Protein AF-A0A6P5T6L0-F1 (afdb_monomer)

Organism: Prunus avium (NCBI:txid42229)

Structure (mmCIF, N/CA/C/O backbone):
data_AF-A0A6P5T6L0-F1
#
_entry.id   AF-A0A6P5T6L0-F1
#
loop_
_atom_site.group_PDB
_atom_site.id
_atom_site.type_symbol
_atom_site.label_atom_id
_atom_site.label_alt_id
_atom_site.label_comp_id
_atom_site.label_asym_id
_atom_site.label_entity_id
_atom_site.label_seq_id
_atom_site.pdbx_PDB_ins_code
_atom_site.Cartn_x
_atom_site.Cartn_y
_atom_site.Cartn_z
_atom_site.occupancy
_atom_site.B_iso_or_equiv
_atom_site.auth_seq_id
_atom_site.auth_comp_id
_atom_site.auth_asym_id
_atom_site.auth_atom_id
_atom_site.pdbx_PDB_model_num
ATOM 1 N N . MET A 1 1 ? 0.783 -17.655 -11.199 1.00 38.16 1 MET A N 1
ATOM 2 C CA . MET A 1 1 ? 1.976 -18.168 -11.904 1.00 38.16 1 MET A CA 1
ATOM 3 C C . MET A 1 1 ? 1.606 -18.347 -13.365 1.00 38.16 1 MET A C 1
ATOM 5 O O . MET A 1 1 ? 0.761 -19.179 -13.661 1.00 38.16 1 MET A O 1
ATOM 9 N N . LEU A 1 2 ? 2.127 -17.483 -14.238 1.00 38.88 2 LEU A N 1
ATOM 10 C CA . LEU A 1 2 ? 1.819 -17.467 -15.669 1.00 38.88 2 LEU A CA 1
ATOM 11 C C . LEU A 1 2 ? 2.449 -18.685 -16.363 1.00 38.88 2 LEU A C 1
ATOM 13 O O . LEU A 1 2 ? 3.654 -18.904 -16.278 1.00 38.88 2 LEU A O 1
ATOM 17 N N . GLN A 1 3 ? 1.614 -19.475 -17.038 1.00 44.72 3 GLN A N 1
ATOM 18 C CA . GLN A 1 3 ? 2.025 -20.528 -17.965 1.00 44.72 3 GLN A CA 1
ATOM 19 C C . GLN A 1 3 ? 2.715 -19.897 -19.178 1.00 44.72 3 GLN A C 1
ATOM 21 O O . GLN A 1 3 ? 2.049 -19.313 -20.027 1.00 44.72 3 GLN A O 1
ATOM 26 N N . ILE A 1 4 ? 4.030 -20.070 -19.301 1.00 47.16 4 ILE A N 1
ATOM 27 C CA . ILE A 1 4 ? 4.722 -19.919 -20.584 1.00 47.16 4 ILE A CA 1
ATOM 28 C C . ILE A 1 4 ? 4.775 -21.312 -21.208 1.00 47.16 4 ILE A C 1
ATOM 30 O O . ILE A 1 4 ? 5.729 -22.061 -21.024 1.00 47.16 4 ILE A O 1
ATOM 34 N N . CYS A 1 5 ? 3.705 -21.692 -21.901 1.00 45.84 5 CYS A N 1
ATOM 35 C CA . CYS A 1 5 ? 3.717 -22.855 -22.777 1.00 45.84 5 CYS A CA 1
ATOM 36 C C . CYS A 1 5 ? 3.358 -22.377 -24.179 1.00 45.84 5 CYS A C 1
ATOM 38 O O . CYS A 1 5 ? 2.235 -21.937 -24.412 1.00 45.84 5 CYS A O 1
ATOM 40 N N . GLY A 1 6 ? 4.322 -22.448 -25.094 1.00 44.91 6 GLY A N 1
ATOM 41 C CA . GLY A 1 6 ? 4.061 -22.257 -26.515 1.00 44.91 6 GLY A CA 1
ATOM 42 C C . GLY A 1 6 ? 5.113 -21.422 -27.221 1.00 44.91 6 GLY A C 1
ATOM 43 O O . GLY A 1 6 ? 4.891 -20.251 -27.488 1.00 44.91 6 GLY A O 1
ATOM 44 N N . ASN A 1 7 ? 6.232 -22.042 -27.594 1.00 42.88 7 ASN A N 1
ATOM 45 C CA . ASN A 1 7 ? 7.049 -21.539 -28.703 1.00 42.88 7 ASN A CA 1
ATOM 46 C C . ASN A 1 7 ? 7.605 -22.680 -29.571 1.00 42.88 7 ASN A C 1
ATOM 48 O O . ASN A 1 7 ? 8.740 -22.661 -30.040 1.00 42.88 7 ASN A O 1
ATOM 52 N N . GLU A 1 8 ? 6.760 -23.678 -29.843 1.00 53.00 8 GLU A N 1
ATOM 53 C CA . GLU A 1 8 ? 7.063 -24.781 -30.768 1.00 53.00 8 GLU A CA 1
ATOM 54 C C . GLU A 1 8 ? 7.195 -24.302 -32.232 1.00 53.00 8 GLU A C 1
ATOM 56 O O . GLU A 1 8 ? 7.846 -24.944 -33.057 1.00 53.00 8 GLU A O 1
ATOM 61 N N . ALA A 1 9 ? 6.647 -23.123 -32.553 1.00 45.66 9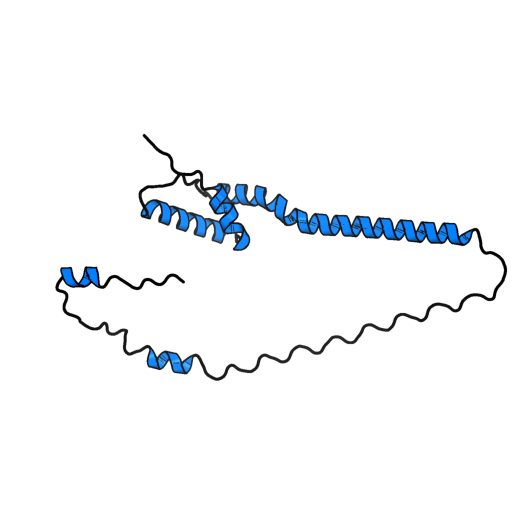 ALA A N 1
ATOM 62 C CA . ALA A 1 9 ? 6.711 -22.526 -33.887 1.00 45.66 9 ALA A CA 1
ATOM 63 C C . ALA A 1 9 ? 8.088 -21.919 -34.227 1.00 45.66 9 ALA A C 1
ATOM 65 O O . ALA A 1 9 ? 8.487 -21.928 -35.392 1.00 45.66 9 ALA A O 1
ATOM 66 N N . LEU A 1 10 ? 8.846 -21.440 -33.232 1.00 47.00 10 LEU A N 1
ATOM 67 C CA . LEU A 1 10 ? 10.178 -20.856 -33.453 1.00 47.00 10 LEU A CA 1
ATOM 68 C C . LEU A 1 10 ? 11.253 -21.923 -33.693 1.00 47.00 10 LEU A C 1
ATOM 70 O O . LEU A 1 10 ? 12.209 -21.689 -34.432 1.00 47.00 10 LEU A O 1
ATOM 74 N N . ASN A 1 11 ? 11.066 -23.122 -33.139 1.00 48.50 11 ASN A N 1
ATOM 75 C CA . ASN A 1 11 ? 12.091 -24.162 -33.175 1.00 48.50 11 ASN A CA 1
ATOM 76 C C . ASN A 1 11 ? 12.211 -24.853 -34.550 1.00 48.50 11 ASN A C 1
ATOM 78 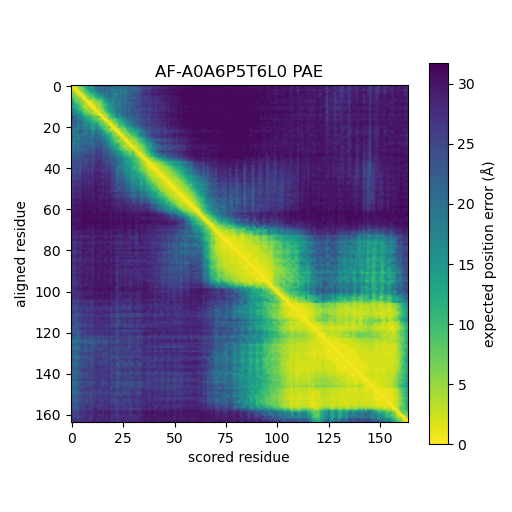O O . ASN A 1 11 ? 13.264 -25.381 -34.902 1.00 48.50 11 ASN A O 1
ATOM 82 N N . LYS A 1 12 ? 11.162 -24.795 -35.386 1.00 47.53 12 LYS A N 1
ATOM 83 C CA . LYS A 1 12 ? 11.179 -25.383 -36.740 1.00 47.53 12 LYS A CA 1
ATOM 84 C C . LYS A 1 12 ? 11.946 -24.550 -37.774 1.00 47.53 12 LYS A C 1
ATOM 86 O O . LYS A 1 12 ? 12.280 -25.079 -38.830 1.00 47.53 12 LYS A O 1
ATOM 91 N N . ARG A 1 13 ? 12.262 -23.278 -37.490 1.00 46.03 13 ARG A N 1
ATOM 92 C CA . ARG A 1 13 ? 12.948 -22.379 -38.442 1.00 46.03 13 ARG A CA 1
ATOM 93 C C . ARG A 1 13 ? 14.479 -22.413 -38.337 1.00 46.03 13 ARG A C 1
ATOM 95 O O . ARG A 1 13 ? 15.146 -21.927 -39.243 1.00 46.03 13 ARG A O 1
ATOM 102 N N . LEU A 1 14 ? 15.033 -23.003 -37.274 1.00 46.28 14 LEU A N 1
ATOM 103 C CA . LEU A 1 14 ? 16.476 -22.973 -36.986 1.00 46.28 14 LEU A CA 1
ATOM 104 C C . LEU A 1 14 ? 17.201 -24.318 -37.138 1.00 46.28 14 LEU A C 1
ATOM 106 O O . 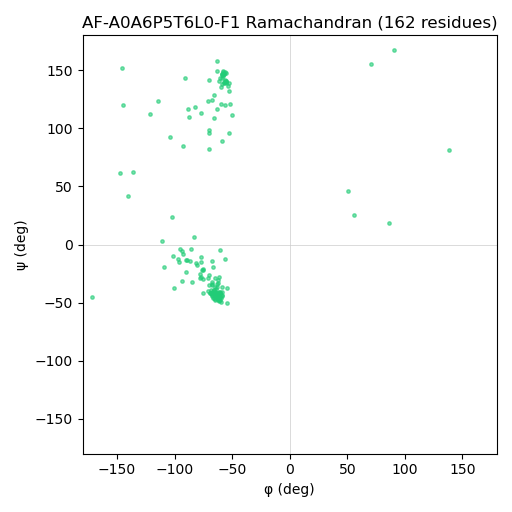LEU A 1 14 ? 18.400 -24.381 -36.891 1.00 46.28 14 LEU A O 1
ATOM 110 N N . GLY A 1 15 ? 16.526 -25.390 -37.571 1.00 49.62 15 GLY A N 1
ATOM 111 C CA . GLY A 1 15 ? 17.195 -26.655 -37.921 1.00 49.62 15 GLY A CA 1
ATOM 112 C C . GLY A 1 15 ? 18.062 -27.261 -36.806 1.00 49.62 15 GLY A C 1
ATOM 113 O O . GLY A 1 15 ? 19.014 -27.988 -37.093 1.00 49.62 15 GLY A O 1
ATOM 114 N N . MET A 1 16 ? 17.764 -26.960 -35.538 1.00 40.38 16 MET A N 1
ATOM 115 C CA . MET A 1 16 ? 18.508 -27.480 -34.396 1.00 40.38 16 MET A CA 1
ATOM 116 C C . MET A 1 16 ? 18.009 -28.883 -34.051 1.00 40.38 16 MET A C 1
ATOM 118 O O . MET A 1 16 ? 16.840 -29.106 -33.748 1.00 40.38 16 MET A O 1
ATOM 122 N N . LYS A 1 17 ? 18.918 -29.853 -34.153 1.00 46.44 17 LYS A N 1
ATOM 123 C CA . LYS A 1 17 ? 18.674 -31.267 -33.865 1.00 46.44 17 LYS A CA 1
ATOM 124 C C . LYS A 1 17 ? 18.387 -31.413 -32.369 1.00 46.44 17 LYS A C 1
ATOM 126 O O . LYS A 1 17 ? 19.169 -30.932 -31.553 1.00 46.44 17 LYS A O 1
ATOM 131 N N . ASN A 1 18 ? 17.282 -32.078 -32.034 1.00 50.69 18 ASN A N 1
ATOM 132 C CA . ASN A 1 18 ? 16.823 -32.341 -30.670 1.00 50.69 18 ASN A CA 1
ATOM 133 C C . ASN A 1 18 ? 17.867 -33.136 -29.868 1.00 50.69 18 ASN A C 1
ATOM 135 O O . ASN A 1 18 ? 17.830 -34.364 -29.831 1.00 50.69 18 ASN A O 1
ATOM 139 N N . HIS A 1 19 ? 18.786 -32.442 -29.208 1.00 44.97 19 HIS A N 1
ATOM 140 C CA . HIS A 1 19 ? 19.520 -33.003 -28.085 1.00 44.97 19 HIS A CA 1
ATOM 141 C C . HIS A 1 19 ? 18.687 -32.744 -26.833 1.00 44.97 19 HIS A C 1
ATOM 143 O O . HIS A 1 19 ? 18.520 -31.601 -26.413 1.00 44.97 19 HIS A O 1
ATOM 149 N N . ALA A 1 20 ? 18.114 -33.809 -26.275 1.00 44.19 20 ALA A N 1
ATOM 150 C CA . ALA A 1 20 ? 17.439 -33.756 -24.989 1.00 44.19 20 ALA A CA 1
ATOM 151 C C . ALA A 1 20 ? 18.421 -33.227 -23.930 1.00 44.19 20 ALA A C 1
ATOM 153 O O . ALA A 1 20 ? 19.483 -33.810 -23.712 1.00 44.19 20 ALA A O 1
ATOM 154 N N . SER A 1 21 ? 18.074 -32.100 -23.306 1.00 43.78 21 SER A N 1
ATOM 155 C CA . SER A 1 21 ? 18.841 -31.506 -22.213 1.00 43.78 21 SER A CA 1
ATOM 156 C C . SER A 1 21 ? 19.032 -32.515 -21.063 1.00 43.78 21 SER A C 1
ATOM 158 O O . SER A 1 21 ? 18.066 -33.187 -20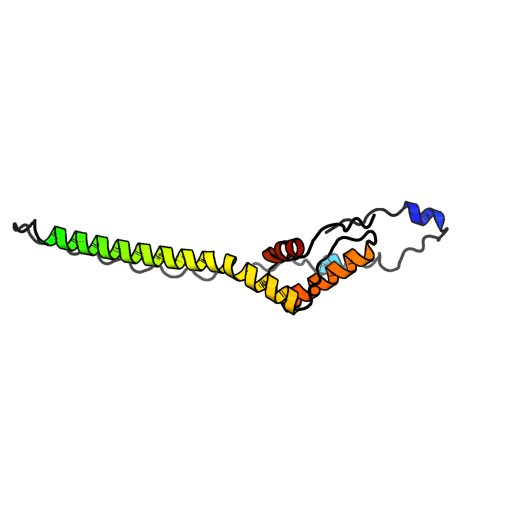.696 1.00 43.78 21 SER A O 1
ATOM 160 N N . PRO A 1 22 ? 20.220 -32.584 -20.424 1.00 45.91 22 PRO A N 1
ATOM 161 C CA . PRO A 1 22 ? 20.507 -33.491 -19.297 1.00 45.91 22 PRO A CA 1
ATOM 162 C C . PRO A 1 22 ? 19.634 -33.295 -18.043 1.00 45.91 22 PRO A C 1
ATOM 164 O O . PRO A 1 22 ? 19.730 -34.065 -17.095 1.00 45.91 22 PRO A O 1
ATOM 167 N N . TRP A 1 23 ? 18.772 -32.279 -18.030 1.00 42.47 23 TRP A N 1
ATOM 168 C CA . TRP A 1 23 ? 17.972 -31.863 -16.878 1.00 42.47 23 TRP A CA 1
ATOM 169 C C . TRP A 1 23 ? 16.640 -32.614 -16.713 1.00 42.47 23 TRP A C 1
ATOM 171 O O . TRP A 1 23 ? 15.946 -32.392 -15.728 1.00 42.47 23 TRP A O 1
ATOM 181 N N . CYS A 1 24 ? 16.262 -33.511 -17.633 1.00 49.12 24 CYS A N 1
ATOM 182 C CA . CYS A 1 24 ? 14.938 -34.157 -17.594 1.00 49.12 24 CYS A CA 1
ATOM 183 C C . CYS A 1 24 ? 14.872 -35.514 -16.873 1.00 49.12 24 CYS A C 1
ATOM 185 O O . CYS A 1 24 ? 13.780 -36.058 -16.733 1.00 49.12 24 CYS A O 1
ATOM 187 N N . GLN A 1 25 ? 15.989 -36.097 -16.424 1.00 41.25 25 GLN A N 1
ATOM 188 C CA . GLN A 1 25 ? 15.958 -37.420 -15.767 1.00 41.25 25 GLN A CA 1
ATOM 189 C C . GLN A 1 25 ? 15.932 -37.354 -14.234 1.00 41.25 25 GLN A C 1
ATOM 191 O O . GLN A 1 25 ? 15.595 -38.343 -13.585 1.00 41.25 25 GLN A O 1
ATOM 196 N N . ASP A 1 26 ? 16.195 -36.184 -13.650 1.00 44.66 26 ASP A N 1
ATOM 197 C CA . ASP A 1 26 ? 16.409 -36.040 -12.207 1.00 44.66 26 ASP A CA 1
ATOM 198 C C . ASP A 1 26 ? 15.141 -35.634 -11.420 1.00 44.66 26 ASP A C 1
ATOM 200 O O . ASP A 1 26 ? 15.135 -35.615 -10.197 1.00 44.66 26 ASP A O 1
ATOM 204 N N . GLU A 1 27 ? 14.000 -35.372 -12.068 1.00 44.19 27 GLU A N 1
ATOM 205 C CA . GLU A 1 27 ? 12.790 -34.904 -11.361 1.00 44.19 27 GLU A CA 1
ATOM 206 C C . GLU A 1 27 ? 12.050 -35.998 -10.568 1.00 44.19 27 GLU A C 1
ATOM 208 O O . GLU A 1 27 ? 11.301 -35.704 -9.629 1.00 44.19 27 GLU A O 1
ATOM 213 N N . ARG A 1 28 ? 12.243 -37.280 -10.909 1.00 45.78 28 ARG A N 1
ATOM 214 C CA . ARG A 1 28 ? 11.541 -38.386 -10.231 1.00 45.78 28 ARG A CA 1
ATOM 215 C C . ARG A 1 28 ? 12.154 -38.726 -8.868 1.00 45.78 28 ARG A C 1
ATOM 217 O O . ARG A 1 28 ? 11.428 -39.199 -7.997 1.00 45.78 28 ARG A O 1
ATOM 224 N N . SER A 1 29 ? 13.441 -38.433 -8.665 1.00 43.97 29 SER A N 1
ATOM 225 C CA . SER A 1 29 ? 14.145 -38.665 -7.395 1.00 43.97 29 SER A CA 1
ATOM 226 C C . SER A 1 29 ? 13.759 -37.623 -6.331 1.00 43.97 29 SER A C 1
ATOM 228 O O . SER A 1 29 ? 13.421 -37.972 -5.199 1.00 43.97 29 SER A O 1
ATOM 230 N N . TRP A 1 30 ? 13.652 -36.343 -6.714 1.00 40.44 30 TRP A N 1
ATOM 231 C CA . TRP A 1 30 ? 13.288 -35.255 -5.789 1.00 40.44 30 TRP A CA 1
ATOM 232 C C . TRP A 1 30 ? 11.837 -35.283 -5.299 1.00 40.44 30 TRP A C 1
ATOM 234 O O . TRP A 1 30 ? 11.539 -34.786 -4.211 1.00 40.44 30 TRP A O 1
ATOM 244 N N . ARG A 1 31 ? 10.918 -35.875 -6.072 1.00 50.09 31 ARG A N 1
ATOM 245 C CA . ARG A 1 31 ? 9.497 -35.987 -5.696 1.00 50.09 31 ARG A CA 1
ATOM 246 C C . ARG A 1 31 ? 9.264 -36.866 -4.466 1.00 50.09 31 ARG A C 1
ATOM 248 O O . ARG A 1 31 ? 8.287 -36.638 -3.761 1.00 50.09 31 ARG A O 1
ATOM 255 N N . VAL A 1 32 ? 10.126 -37.851 -4.206 1.00 50.22 32 VAL A N 1
ATOM 256 C CA . VAL A 1 32 ? 9.902 -38.848 -3.142 1.00 50.22 32 VAL A CA 1
ATOM 257 C C . VAL A 1 32 ? 10.493 -38.408 -1.796 1.00 50.22 32 VAL A C 1
ATOM 259 O O . VAL A 1 32 ? 9.991 -38.807 -0.752 1.00 50.22 32 VAL A O 1
ATOM 262 N N . GLN A 1 33 ? 11.496 -37.522 -1.780 1.00 48.84 33 GLN A N 1
ATOM 263 C CA . GLN A 1 33 ? 12.147 -37.077 -0.534 1.00 48.84 33 GLN A CA 1
ATOM 264 C C . GLN A 1 33 ? 11.509 -35.853 0.137 1.00 48.84 33 GLN A C 1
ATOM 266 O O . GLN A 1 33 ? 11.783 -35.588 1.304 1.00 48.84 33 GLN A O 1
ATOM 271 N N . ARG A 1 34 ? 10.623 -35.121 -0.550 1.00 51.03 34 ARG A N 1
ATOM 272 C CA . ARG A 1 34 ? 9.951 -33.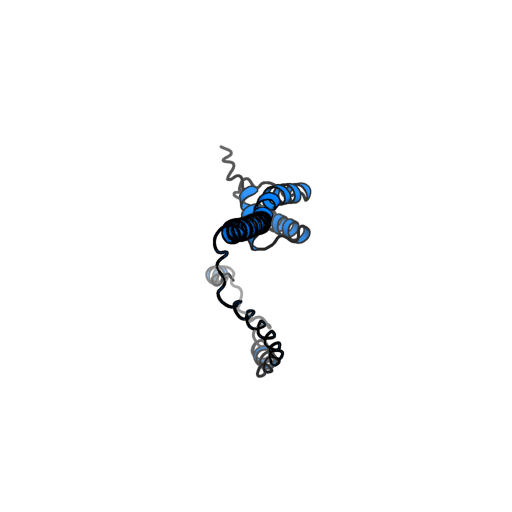924 0.000 1.00 51.03 34 ARG A CA 1
ATOM 273 C C . ARG A 1 34 ? 8.594 -34.202 0.656 1.00 51.03 34 ARG A C 1
ATOM 275 O O . ARG A 1 34 ? 8.039 -33.294 1.265 1.00 51.03 34 ARG A O 1
ATOM 282 N N . TYR A 1 35 ? 8.065 -35.420 0.536 1.00 49.44 35 TYR A N 1
ATOM 283 C CA . TYR A 1 35 ? 6.729 -35.781 1.021 1.00 49.44 35 TYR A CA 1
ATOM 284 C C . TYR A 1 35 ? 6.741 -37.139 1.733 1.00 49.44 35 TYR A C 1
ATOM 286 O O . TYR A 1 35 ? 6.073 -38.085 1.321 1.00 49.44 35 TYR A O 1
ATOM 294 N N . GLY A 1 36 ? 7.492 -37.237 2.832 1.00 57.78 36 GLY A N 1
ATOM 295 C CA . GLY A 1 36 ? 7.074 -38.141 3.905 1.00 57.78 36 GLY A CA 1
ATOM 296 C C . GLY A 1 36 ? 5.725 -37.667 4.474 1.00 57.78 36 GLY A C 1
ATOM 297 O O . GLY A 1 36 ? 5.382 -36.494 4.291 1.00 57.78 36 GLY A O 1
ATOM 298 N N . PRO A 1 37 ? 4.931 -38.531 5.134 1.00 66.56 37 PRO A N 1
ATOM 299 C CA . PRO A 1 37 ? 3.732 -38.076 5.830 1.00 66.56 37 PRO A CA 1
ATOM 300 C C . PRO A 1 37 ? 4.115 -36.926 6.766 1.00 66.56 37 PRO A C 1
ATOM 302 O O . PRO A 1 37 ? 5.004 -37.072 7.605 1.00 66.56 37 PRO A O 1
ATOM 305 N N . ASN A 1 38 ? 3.489 -35.765 6.555 1.00 67.19 38 ASN A N 1
ATOM 306 C CA . ASN A 1 38 ? 3.726 -34.574 7.364 1.00 67.19 38 ASN A CA 1
ATOM 307 C C . ASN A 1 38 ? 3.538 -34.956 8.844 1.00 67.19 38 ASN A C 1
ATOM 309 O O . ASN A 1 38 ? 2.535 -35.613 9.152 1.00 67.19 38 ASN A O 1
ATOM 313 N N . PRO A 1 39 ? 4.455 -34.587 9.759 1.00 73.56 39 PRO A N 1
ATOM 314 C CA . PRO A 1 39 ? 4.214 -34.810 11.176 1.00 73.56 39 PRO A CA 1
ATOM 315 C C . PRO A 1 39 ? 2.896 -34.121 11.561 1.00 73.56 39 PRO A C 1
ATOM 317 O O . PRO A 1 39 ? 2.599 -33.042 11.031 1.00 73.56 39 PRO A O 1
ATOM 320 N N . PRO A 1 40 ? 2.079 -34.731 12.439 1.00 78.75 40 PRO A N 1
ATOM 321 C CA . PRO A 1 40 ? 0.865 -34.082 12.901 1.00 78.75 40 PRO A CA 1
ATOM 322 C C . PRO A 1 40 ? 1.233 -32.717 13.498 1.00 78.75 40 PRO A C 1
ATOM 324 O O . PRO A 1 40 ? 2.279 -32.600 14.149 1.00 78.75 40 PRO A O 1
ATOM 327 N N . PRO A 1 41 ? 0.417 -31.674 13.267 1.00 80.25 41 PRO A N 1
ATOM 328 C CA . PRO A 1 41 ? 0.652 -30.384 13.895 1.00 80.25 41 PRO A CA 1
ATOM 329 C C . PRO A 1 41 ? 0.721 -30.562 15.420 1.00 80.25 41 PRO A C 1
ATOM 331 O O . PRO A 1 41 ? 0.045 -31.445 15.961 1.00 80.25 41 PRO A O 1
ATOM 334 N N . PRO A 1 42 ? 1.526 -29.748 16.126 1.00 81.56 42 PRO A N 1
ATOM 335 C CA . PRO A 1 42 ? 1.547 -29.778 17.581 1.00 81.56 42 PRO A CA 1
ATOM 336 C C . PRO A 1 42 ? 0.131 -29.558 18.117 1.00 81.56 42 PRO A C 1
ATOM 338 O O . PRO A 1 42 ? -0.628 -28.751 17.572 1.00 81.56 42 PRO A O 1
ATOM 341 N N . SER A 1 43 ? -0.225 -30.285 19.178 1.00 85.31 43 SER A N 1
ATOM 342 C CA . SER A 1 43 ? -1.511 -30.106 19.850 1.00 85.31 43 SER A CA 1
ATOM 343 C C . SER A 1 43 ? -1.711 -28.630 20.210 1.00 85.31 43 SER A C 1
ATOM 345 O O . SER A 1 43 ? -0.754 -27.986 20.657 1.00 85.31 43 SER A O 1
ATOM 347 N N . PRO A 1 44 ? -2.927 -28.079 20.040 1.00 83.88 44 PRO A N 1
ATOM 348 C CA . PRO A 1 44 ? -3.206 -26.726 20.490 1.00 83.88 44 PRO A CA 1
ATOM 349 C C . PRO A 1 44 ? -2.915 -26.616 21.995 1.00 83.88 44 PRO A C 1
ATOM 351 O O . PRO A 1 44 ? -3.106 -27.594 22.729 1.00 83.88 44 PRO A O 1
ATOM 354 N N . PRO A 1 45 ? -2.452 -25.447 22.472 1.00 83.94 45 PRO A N 1
ATOM 355 C CA . PRO A 1 45 ? -2.291 -25.225 23.900 1.00 83.94 45 PRO A CA 1
ATOM 356 C C . PRO A 1 45 ? -3.628 -25.469 24.619 1.00 83.94 45 PRO A C 1
ATOM 358 O O . PRO A 1 45 ? -4.691 -25.233 24.030 1.00 83.94 45 PRO A O 1
ATOM 361 N N . PRO A 1 46 ? -3.601 -25.941 25.879 1.00 85.81 46 PRO A N 1
ATOM 362 C CA . PRO A 1 46 ? -4.820 -26.106 26.657 1.00 85.81 46 PRO A CA 1
ATOM 363 C C . PRO A 1 46 ? -5.585 -24.781 26.706 1.00 85.81 46 PRO A C 1
ATOM 365 O O . PRO A 1 46 ? -4.987 -23.709 26.835 1.00 85.81 46 PRO A O 1
ATOM 368 N N . SER A 1 47 ? -6.911 -24.855 26.587 1.00 86.44 47 SER A N 1
ATOM 369 C CA . SER A 1 47 ? -7.760 -23.676 26.728 1.00 86.44 47 SER A CA 1
ATOM 370 C C . SER A 1 47 ? -7.515 -23.025 28.093 1.00 86.44 47 SER A C 1
ATOM 372 O O . SER A 1 47 ? -7.376 -23.745 29.088 1.00 86.44 47 SER A O 1
AT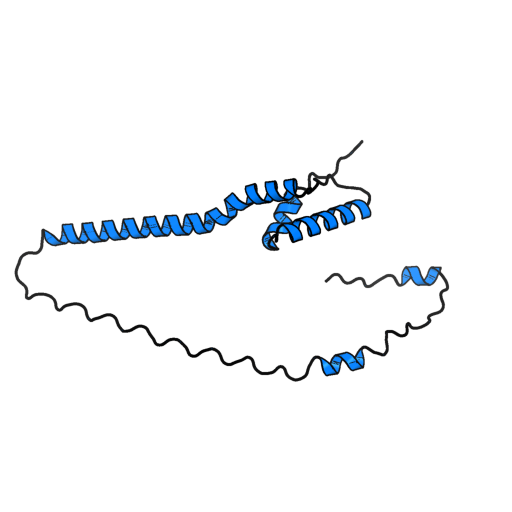OM 374 N N . PRO A 1 48 ? -7.458 -21.684 28.169 1.00 86.44 48 PRO A N 1
ATOM 375 C CA . PRO A 1 48 ? -7.377 -21.009 29.454 1.00 86.44 48 PRO A CA 1
ATOM 376 C C . PRO A 1 48 ? -8.585 -21.402 30.320 1.00 86.44 48 PRO A C 1
ATOM 378 O O . PRO A 1 48 ? -9.666 -21.663 29.777 1.00 86.44 48 PRO A O 1
ATOM 381 N N . PRO A 1 49 ? -8.425 -21.459 31.655 1.00 86.88 49 PRO A N 1
ATOM 382 C CA . PRO A 1 49 ? -9.547 -21.718 32.544 1.00 86.88 49 PRO A CA 1
ATOM 383 C C . PRO A 1 49 ? -10.644 -20.667 32.315 1.00 86.88 49 PRO A C 1
ATOM 385 O O . PRO A 1 49 ? -10.329 -19.512 31.999 1.00 86.88 49 PRO A O 1
ATOM 388 N N . PRO A 1 50 ? -11.928 -21.039 32.465 1.00 86.00 50 PRO A N 1
ATOM 389 C CA . PRO A 1 50 ? -13.007 -20.071 32.377 1.00 86.00 50 PRO A CA 1
ATOM 390 C C . PRO A 1 50 ? -12.789 -18.963 33.419 1.00 86.00 50 PRO A C 1
ATOM 392 O O . PRO A 1 50 ? -12.287 -19.243 34.515 1.00 86.00 50 PRO A O 1
ATOM 395 N N . PRO A 1 51 ? -13.150 -17.707 33.104 1.00 85.56 51 PRO A N 1
ATOM 396 C CA . PRO A 1 51 ? -13.113 -16.645 34.096 1.00 85.56 51 PRO A CA 1
ATOM 397 C C . PRO A 1 51 ? -14.001 -17.024 35.293 1.00 85.56 51 PRO A C 1
ATOM 399 O O . PRO A 1 51 ? -15.004 -17.724 35.113 1.00 85.56 51 PRO A O 1
ATOM 402 N N . PRO A 1 52 ? -13.658 -16.577 36.513 1.00 86.06 52 PRO A N 1
ATOM 403 C CA . PRO A 1 52 ? -14.512 -16.794 37.671 1.00 86.06 52 PRO A CA 1
ATOM 404 C C . PRO A 1 52 ? -15.902 -16.204 37.409 1.00 86.06 52 PRO A C 1
ATOM 406 O O . PRO A 1 52 ? -16.028 -15.120 36.831 1.00 86.06 52 PRO A O 1
ATOM 409 N N . SER A 1 53 ? -16.943 -16.919 37.835 1.00 85.25 53 SER A N 1
ATOM 410 C CA . SER A 1 53 ? -18.317 -16.424 37.766 1.00 85.25 53 SER A CA 1
ATOM 411 C C . SER A 1 53 ? -18.423 -15.072 38.483 1.00 85.25 53 SER A C 1
ATOM 413 O O . SER A 1 53 ? -17.828 -14.914 39.555 1.00 85.25 53 SER A O 1
ATOM 415 N N . PRO A 1 54 ? -19.171 -14.098 37.934 1.00 84.44 54 PRO A N 1
ATOM 416 C CA . PRO A 1 54 ? -19.405 -12.841 38.630 1.00 84.44 54 PRO A CA 1
ATOM 417 C C . PRO A 1 54 ? -20.084 -13.112 39.983 1.00 84.44 54 PRO A C 1
ATOM 419 O O . PRO A 1 54 ? -20.865 -14.066 40.094 1.00 84.44 54 PRO A O 1
ATOM 422 N N . PRO A 1 55 ? -19.798 -12.303 41.018 1.00 83.56 55 PRO A N 1
ATOM 423 C CA . PRO A 1 55 ? -20.458 -12.449 42.307 1.00 83.56 55 PRO A CA 1
ATOM 424 C C . PRO A 1 55 ? -21.979 -12.300 42.140 1.00 83.56 55 PRO A C 1
ATOM 426 O O . PRO A 1 55 ? -22.428 -11.524 41.288 1.00 83.56 55 PRO A O 1
ATOM 429 N N . PRO A 1 56 ? -22.787 -13.026 42.935 1.00 81.00 56 PRO A N 1
ATOM 430 C CA . PRO A 1 56 ? -24.229 -12.840 42.921 1.00 81.00 56 PRO A CA 1
ATOM 431 C C . PRO A 1 56 ? -24.563 -11.382 43.278 1.00 81.00 56 PRO A C 1
ATOM 433 O O . PRO A 1 56 ? -23.870 -10.784 44.110 1.00 81.00 56 PRO A O 1
ATOM 436 N N . PRO A 1 57 ? -25.601 -10.790 42.662 1.00 79.62 57 PRO A N 1
ATOM 437 C CA . PRO A 1 57 ? -26.025 -9.444 43.013 1.00 79.62 57 PRO A CA 1
ATOM 438 C C . PRO A 1 57 ? -26.406 -9.382 44.502 1.00 79.62 57 PRO A C 1
ATOM 440 O O . PRO A 1 57 ? -26.913 -10.370 45.044 1.00 79.62 57 PRO A O 1
ATOM 443 N N . PRO A 1 58 ? -26.170 -8.243 45.178 1.00 79.69 58 PRO A N 1
ATOM 444 C CA . PRO A 1 58 ? -26.571 -8.075 46.567 1.00 79.69 58 PRO A CA 1
ATOM 445 C C . PRO A 1 58 ? -28.089 -8.249 46.703 1.00 79.69 58 PRO A C 1
ATOM 447 O O . PRO A 1 58 ? -28.855 -7.760 45.870 1.00 79.69 58 PRO A O 1
ATOM 450 N N . SER A 1 59 ? -28.518 -8.950 47.755 1.00 74.19 59 SER A N 1
ATOM 451 C CA . SER A 1 59 ? -29.935 -9.118 48.085 1.00 74.19 59 SER A CA 1
ATOM 452 C C . SER A 1 59 ? -30.623 -7.749 48.187 1.00 74.19 59 SER A C 1
ATOM 454 O O . SER A 1 59 ? -30.047 -6.835 48.787 1.00 74.19 59 SER A O 1
ATOM 456 N N . PRO A 1 60 ? -31.835 -7.578 47.630 1.00 73.69 60 PRO A N 1
ATOM 457 C CA . PRO A 1 60 ? -32.547 -6.311 47.725 1.00 73.69 60 PRO A CA 1
ATOM 458 C C . PRO A 1 60 ? -32.833 -5.965 49.199 1.00 73.69 60 PRO A C 1
ATOM 460 O O . PRO A 1 60 ? -33.158 -6.867 49.980 1.00 73.69 60 PRO A O 1
ATOM 463 N N . PRO A 1 61 ? -32.712 -4.686 49.603 1.00 71.75 61 PRO A N 1
ATOM 464 C CA . PRO A 1 61 ? -33.050 -4.265 50.957 1.00 71.75 61 PRO A CA 1
ATOM 465 C C . PRO A 1 61 ? -34.548 -4.489 51.240 1.00 71.75 61 PRO A C 1
ATOM 467 O O . PRO A 1 61 ? -35.363 -4.427 50.312 1.00 71.75 61 PRO A O 1
ATOM 470 N N . PRO A 1 62 ? -34.930 -4.760 52.504 1.00 61.53 62 PRO A N 1
ATOM 471 C CA . PRO A 1 62 ? -36.325 -4.950 52.876 1.00 61.53 62 PRO A CA 1
ATOM 472 C C . PRO A 1 62 ? -37.121 -3.683 52.555 1.00 61.53 62 PRO A C 1
ATOM 474 O O . PRO A 1 62 ? -36.660 -2.570 52.804 1.00 61.53 62 PRO A O 1
ATOM 477 N N . ALA A 1 63 ? -38.300 -3.882 51.966 1.00 59.91 63 ALA A N 1
ATOM 478 C CA . ALA A 1 63 ? -39.193 -2.830 51.506 1.00 59.91 63 ALA A CA 1
ATOM 479 C C . ALA A 1 63 ? -39.429 -1.773 52.598 1.00 59.91 63 ALA A C 1
ATOM 481 O O 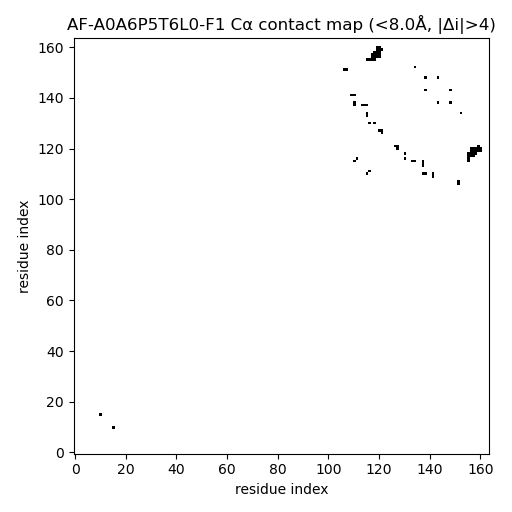. ALA A 1 63 ? -40.063 -2.042 53.615 1.00 59.91 63 ALA A O 1
ATOM 482 N N . GLY A 1 64 ? -38.899 -0.578 52.358 1.00 52.56 64 GLY A N 1
ATOM 483 C CA . GLY A 1 64 ? -39.160 0.633 53.119 1.00 52.56 64 GLY A CA 1
ATOM 484 C C . GLY A 1 64 ? -39.156 1.805 52.147 1.00 52.56 64 GLY A C 1
ATOM 485 O O . GLY A 1 64 ? -38.183 2.013 51.423 1.00 52.56 64 GLY A O 1
ATOM 486 N N . GLU A 1 65 ? -40.284 2.504 52.072 1.00 55.16 65 GLU A N 1
ATOM 487 C CA . GLU A 1 65 ? -40.580 3.598 51.147 1.00 55.16 65 GLU A CA 1
ATOM 488 C C . GLU A 1 65 ? -39.534 4.727 51.144 1.00 55.16 65 GLU A C 1
ATOM 490 O O . GLU A 1 65 ? -39.651 5.668 51.917 1.00 55.16 65 GLU A O 1
ATOM 495 N N . GLN A 1 66 ? -38.567 4.700 50.221 1.00 48.97 66 GLN A N 1
ATOM 496 C CA . GLN A 1 66 ? -37.857 5.896 49.725 1.00 48.97 66 GLN A CA 1
ATOM 497 C C . GLN A 1 66 ? -37.456 5.706 48.249 1.00 48.97 66 GLN A C 1
ATOM 499 O O . GLN A 1 66 ? -36.282 5.662 47.884 1.00 48.97 66 GLN A O 1
ATOM 504 N N . ALA A 1 67 ? -38.449 5.537 47.374 1.00 50.62 67 ALA A N 1
ATOM 505 C CA . ALA A 1 67 ? -38.258 5.361 45.934 1.00 50.62 67 ALA A CA 1
ATOM 506 C C . ALA A 1 67 ? -38.611 6.659 45.189 1.00 50.62 67 ALA A C 1
ATOM 508 O O . ALA A 1 67 ? -39.765 6.884 44.839 1.00 50.62 67 ALA A O 1
ATOM 509 N N . GLY A 1 68 ? -37.628 7.528 44.947 1.00 54.75 68 GLY A N 1
ATOM 510 C CA . GLY A 1 68 ? -37.847 8.712 44.107 1.00 54.75 68 GLY A CA 1
ATOM 511 C C . GLY A 1 68 ? -36.585 9.493 43.761 1.00 54.75 68 GLY A C 1
ATOM 512 O O . GLY A 1 68 ? -36.365 9.806 42.596 1.00 54.75 68 GLY A O 1
ATOM 513 N N . GLU A 1 69 ? -35.713 9.746 44.736 1.00 52.59 69 GLU A N 1
ATOM 514 C CA . GLU A 1 69 ? -34.606 10.698 44.540 1.00 52.59 69 GLU A CA 1
ATOM 515 C C . GLU A 1 69 ? -33.296 10.024 44.085 1.00 52.59 69 GLU A C 1
ATOM 517 O O . GLU A 1 69 ? -32.580 10.561 43.244 1.00 52.59 69 GLU A O 1
ATOM 522 N N . ASN A 1 70 ? -33.044 8.777 44.494 1.00 62.09 70 ASN A N 1
ATOM 523 C CA . ASN A 1 70 ? -31.816 8.045 44.137 1.00 62.09 70 ASN A CA 1
ATOM 524 C C . ASN A 1 70 ? -31.838 7.402 42.734 1.00 62.09 70 ASN A C 1
ATOM 526 O O . ASN A 1 70 ? -30.794 7.045 42.191 1.00 62.09 70 ASN A O 1
ATOM 530 N N . MET A 1 71 ? -33.015 7.242 42.118 1.00 57.28 71 MET A N 1
ATOM 531 C CA . MET A 1 71 ? -33.134 6.650 40.775 1.00 57.28 71 MET A CA 1
ATOM 532 C C . MET A 1 71 ? -32.754 7.642 39.672 1.00 57.28 71 MET A C 1
ATOM 534 O O . MET A 1 71 ? -32.256 7.236 38.621 1.00 57.28 71 MET A O 1
ATOM 538 N N . LEU A 1 72 ? -32.953 8.939 39.917 1.00 69.31 72 LEU A N 1
ATOM 539 C CA . LEU A 1 72 ? -32.521 9.997 39.007 1.00 69.31 72 LEU A CA 1
ATOM 540 C C . LEU A 1 72 ? -30.996 10.125 39.010 1.00 69.31 72 LEU A C 1
ATOM 542 O O . LEU A 1 72 ? -30.403 10.234 37.939 1.00 69.31 72 LEU A O 1
ATOM 546 N N . ASP A 1 73 ? -30.369 10.009 40.182 1.00 80.19 73 ASP A N 1
ATOM 547 C CA . ASP A 1 73 ? -28.911 10.024 40.322 1.00 80.19 73 ASP A CA 1
ATOM 548 C C . ASP A 1 73 ? -28.264 8.774 39.699 1.00 80.19 73 ASP A C 1
ATOM 550 O O . ASP A 1 73 ? -27.346 8.881 38.888 1.00 80.19 73 ASP A O 1
ATOM 554 N N . LEU A 1 74 ? -28.826 7.581 39.928 1.00 83.44 74 LEU A N 1
ATOM 555 C CA . LEU A 1 74 ? -28.322 6.352 39.304 1.00 83.44 74 LEU A CA 1
ATOM 556 C C . LEU A 1 74 ? -28.489 6.356 37.775 1.00 83.44 74 LEU A C 1
ATOM 558 O O . LEU A 1 74 ? -27.580 5.956 37.049 1.00 83.44 74 LEU A O 1
ATOM 562 N N . GLN A 1 75 ? -29.619 6.849 37.259 1.00 83.31 75 GLN A N 1
ATOM 563 C CA . GLN A 1 75 ? -29.811 7.035 35.817 1.00 83.31 75 GLN A CA 1
ATOM 564 C C . GLN A 1 75 ? -28.819 8.048 35.238 1.00 83.31 75 GLN A C 1
ATOM 566 O O . GLN A 1 75 ? -28.340 7.869 34.117 1.00 83.31 75 GLN A O 1
ATOM 571 N N . GLN A 1 76 ? -28.491 9.103 35.985 1.00 87.06 76 GLN A N 1
ATOM 572 C CA . GLN A 1 76 ? -27.500 10.093 35.581 1.00 87.06 76 GLN A CA 1
ATOM 573 C C . GLN A 1 76 ? -26.103 9.468 35.503 1.00 87.06 76 GLN A C 1
ATOM 575 O O . GLN A 1 76 ? -25.420 9.634 34.491 1.00 87.06 76 GLN A O 1
ATOM 580 N N . VAL A 1 77 ? -25.713 8.687 36.512 1.00 88.94 77 VAL A N 1
ATOM 581 C CA . VAL A 1 77 ? -24.429 7.974 36.556 1.00 88.94 77 VAL A CA 1
ATOM 582 C C . VAL A 1 77 ? -24.328 6.950 35.422 1.00 88.94 77 VAL A C 1
ATOM 584 O O . VAL A 1 77 ? -23.319 6.912 34.716 1.00 88.94 77 VAL A O 1
ATOM 587 N N . ILE A 1 78 ? -25.390 6.176 35.160 1.00 89.19 78 ILE A N 1
ATOM 588 C CA . ILE A 1 78 ? -25.433 5.215 34.044 1.00 89.19 78 ILE A CA 1
ATOM 589 C C . ILE A 1 78 ? -25.296 5.939 32.701 1.00 89.19 78 ILE A C 1
ATOM 591 O O . ILE A 1 78 ? -24.517 5.512 31.847 1.00 89.19 78 ILE A O 1
ATOM 595 N N . LYS A 1 79 ? -26.002 7.057 3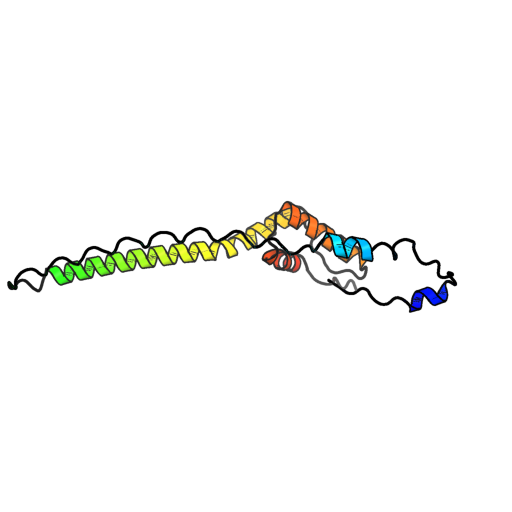2.500 1.00 87.06 79 LYS A N 1
ATOM 596 C CA . LYS A 1 79 ? -25.895 7.858 31.270 1.00 87.06 79 LYS A CA 1
ATOM 597 C C . LYS A 1 79 ? -24.496 8.441 31.093 1.00 87.06 79 LYS A C 1
ATOM 599 O O . LYS A 1 79 ? -23.952 8.375 29.994 1.00 87.06 79 LYS A O 1
ATOM 604 N N . GLN A 1 80 ? -23.896 8.978 32.154 1.00 91.88 80 GLN A N 1
ATOM 605 C CA . GLN A 1 80 ? -22.534 9.512 32.119 1.00 91.88 80 GLN A CA 1
ATOM 606 C C . GLN A 1 80 ? -21.522 8.431 31.744 1.00 91.88 80 GLN A C 1
ATOM 608 O O . GLN A 1 80 ? -20.729 8.636 30.824 1.00 91.88 80 GLN A O 1
ATOM 613 N N . PHE A 1 81 ? -21.606 7.265 32.385 1.00 94.06 81 PHE A N 1
ATOM 614 C CA . PHE A 1 81 ? -20.738 6.130 32.091 1.00 94.06 81 PHE A CA 1
ATOM 615 C C . PHE A 1 81 ? -20.911 5.641 30.650 1.00 94.06 81 PHE A C 1
ATOM 617 O O . PHE A 1 81 ? -19.931 5.465 29.928 1.00 94.06 81 PHE A O 1
ATOM 624 N N . THR A 1 82 ? -22.157 5.495 30.193 1.00 92.94 82 THR A N 1
ATOM 625 C CA . THR A 1 82 ? -22.463 5.043 28.828 1.00 92.94 82 THR A CA 1
ATOM 626 C C . THR A 1 82 ? -21.931 6.031 27.790 1.00 92.94 82 THR A C 1
ATOM 628 O O . THR A 1 82 ? -21.314 5.620 26.810 1.00 92.94 82 THR A O 1
ATOM 631 N N . ASN A 1 83 ? -22.094 7.337 28.016 1.00 92.75 83 ASN A N 1
ATOM 632 C CA . ASN A 1 83 ? -21.585 8.375 27.117 1.00 92.75 83 ASN A CA 1
ATOM 633 C C . ASN A 1 83 ? -20.053 8.413 27.102 1.00 92.75 83 ASN A C 1
ATOM 635 O O . ASN A 1 83 ? -19.451 8.523 26.035 1.00 92.75 83 ASN A O 1
ATOM 639 N N . GLN A 1 84 ? -19.414 8.291 28.268 1.00 93.06 84 GLN A N 1
ATOM 640 C CA . GLN A 1 84 ? -17.958 8.241 28.376 1.00 93.06 84 GLN A CA 1
ATOM 641 C C . GLN A 1 84 ? -17.395 7.023 27.636 1.00 93.06 84 GLN A C 1
ATOM 643 O O . GLN A 1 84 ? -16.479 7.169 26.827 1.00 93.06 84 GLN A O 1
ATOM 648 N N . PHE A 1 85 ? -17.981 5.845 27.860 1.00 95.44 85 PHE A N 1
ATOM 649 C CA . PHE A 1 85 ? -17.586 4.609 27.193 1.00 95.44 85 PHE A CA 1
ATOM 650 C C . PHE A 1 85 ? -17.798 4.692 25.678 1.00 95.44 85 PHE A C 1
ATOM 652 O O . PHE A 1 85 ? -16.884 4.397 24.911 1.00 95.44 85 PHE A O 1
ATOM 659 N N . THR A 1 86 ? -18.966 5.168 25.239 1.00 93.62 86 THR A N 1
ATOM 660 C CA . THR A 1 86 ? -19.292 5.310 23.811 1.00 93.62 86 THR A CA 1
ATOM 661 C C . THR A 1 86 ? -18.322 6.263 23.118 1.00 93.62 86 THR A C 1
ATOM 663 O O . THR A 1 86 ? -17.795 5.932 22.059 1.00 93.62 86 THR A O 1
ATOM 666 N N . ASN A 1 87 ? -18.018 7.412 23.729 1.00 93.31 87 ASN A N 1
ATOM 667 C CA . ASN A 1 87 ? -17.070 8.376 23.170 1.00 93.31 87 ASN A CA 1
ATOM 668 C C . ASN A 1 87 ? -15.647 7.814 23.110 1.00 93.31 87 ASN A C 1
ATOM 670 O O . ASN A 1 87 ? -14.962 7.986 22.103 1.00 93.31 87 ASN A O 1
ATOM 674 N N . GLN A 1 88 ? -15.198 7.115 24.154 1.00 93.81 88 GLN A N 1
ATOM 675 C CA . GLN A 1 88 ? -13.862 6.521 24.180 1.00 93.81 88 GLN A CA 1
ATOM 676 C C . GLN A 1 88 ? -13.732 5.380 23.156 1.00 93.81 88 GLN A C 1
ATOM 678 O O . GLN A 1 88 ? -12.731 5.300 22.439 1.00 93.81 88 GLN A O 1
ATOM 683 N N . PHE A 1 89 ? -14.762 4.542 23.022 1.00 94.31 89 PHE A N 1
ATOM 684 C CA . PHE A 1 89 ? -14.819 3.478 22.021 1.00 94.31 89 PHE A CA 1
ATOM 685 C C . PHE A 1 89 ? -14.845 4.040 20.596 1.00 94.31 89 PHE A C 1
ATOM 687 O O . PHE A 1 89 ? -14.037 3.632 19.761 1.00 94.31 89 PHE A O 1
ATOM 694 N N . ALA A 1 90 ? -15.703 5.029 20.332 1.00 93.12 90 ALA A N 1
ATOM 695 C CA . ALA A 1 90 ? -15.782 5.698 19.039 1.00 93.12 90 ALA A CA 1
ATOM 696 C C . ALA A 1 90 ? -14.442 6.338 18.650 1.00 93.12 90 ALA A C 1
ATOM 698 O O . ALA A 1 90 ? -13.994 6.169 17.520 1.00 93.12 90 ALA A O 1
ATOM 699 N N . GLN A 1 91 ? -13.755 7.003 19.585 1.00 90.31 91 GLN A N 1
ATOM 700 C CA . GLN A 1 91 ? -12.426 7.575 19.340 1.00 90.31 91 GLN A CA 1
ATOM 701 C C . GLN A 1 91 ? -11.360 6.503 19.088 1.00 90.31 91 GLN A C 1
ATOM 703 O O . GLN A 1 91 ? -10.503 6.685 18.227 1.00 90.31 91 GLN A O 1
ATOM 708 N N . THR A 1 92 ? -11.409 5.380 19.806 1.00 91.56 92 THR A N 1
ATOM 709 C CA . THR A 1 92 ? -10.462 4.267 19.632 1.00 91.56 92 THR A CA 1
ATOM 710 C C . THR A 1 92 ? -10.639 3.611 18.264 1.00 91.56 92 THR A C 1
ATOM 712 O O . THR A 1 92 ? -9.667 3.425 17.533 1.00 91.56 92 THR A O 1
ATOM 715 N N . MET A 1 93 ? -11.886 3.348 17.872 1.00 90.94 93 MET A N 1
ATOM 716 C CA . MET A 1 93 ? -12.237 2.822 16.553 1.00 90.94 93 MET A CA 1
ATOM 717 C C . MET A 1 93 ? -11.898 3.816 15.436 1.00 90.94 93 MET A C 1
ATOM 719 O O . MET A 1 93 ? -11.345 3.422 14.410 1.00 90.94 93 MET A O 1
ATOM 723 N N . ALA A 1 94 ? -12.162 5.110 15.645 1.00 85.69 94 ALA A N 1
ATOM 724 C CA . ALA A 1 94 ? -11.794 6.157 14.698 1.00 85.69 94 ALA A CA 1
ATOM 725 C C . ALA A 1 94 ? -10.277 6.192 14.479 1.00 85.69 94 ALA A C 1
ATOM 727 O O . ALA A 1 94 ? -9.835 6.165 13.336 1.00 85.69 94 ALA A O 1
ATOM 728 N N . ARG A 1 95 ? -9.473 6.133 15.550 1.00 83.19 95 ARG A N 1
ATOM 729 C CA . ARG A 1 95 ? -8.003 6.074 15.467 1.00 83.19 95 ARG A CA 1
ATOM 730 C C . ARG A 1 95 ? -7.503 4.807 14.771 1.00 83.19 95 ARG A C 1
ATOM 732 O O . ARG A 1 95 ? -6.610 4.898 13.933 1.00 83.19 95 ARG A O 1
ATOM 739 N N . ALA A 1 96 ? -8.107 3.653 15.057 1.00 81.38 96 ALA A N 1
ATOM 740 C CA . ALA A 1 96 ? -7.776 2.396 14.386 1.00 81.38 96 ALA A CA 1
ATOM 741 C C . ALA A 1 96 ? -8.066 2.444 12.871 1.00 81.38 96 ALA A C 1
ATOM 743 O O . ALA A 1 96 ? -7.333 1.853 12.082 1.00 81.38 96 ALA A O 1
ATOM 744 N N . MET A 1 97 ? -9.096 3.187 12.452 1.00 76.81 97 MET A N 1
ATOM 745 C CA . MET A 1 97 ? -9.440 3.378 11.037 1.00 76.81 97 MET A CA 1
ATOM 746 C C . MET A 1 97 ? -8.643 4.513 10.368 1.00 76.81 97 MET A C 1
ATOM 748 O O . MET A 1 97 ? -8.325 4.418 9.182 1.00 76.81 97 MET A O 1
ATOM 752 N N . GLN A 1 98 ? -8.285 5.574 11.100 1.00 66.44 98 GLN A N 1
ATOM 753 C CA . GLN A 1 98 ? -7.520 6.717 10.582 1.00 66.44 98 GLN A CA 1
AT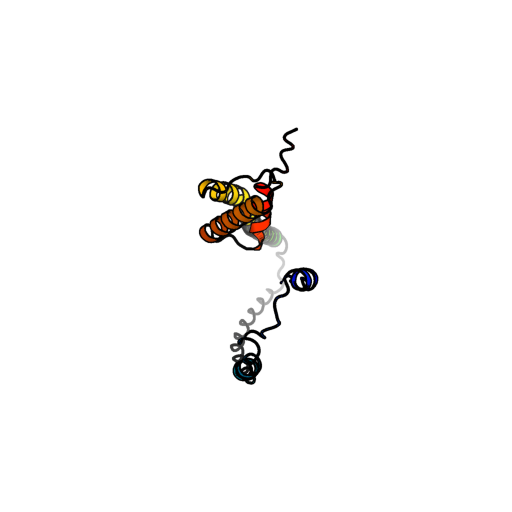OM 754 C C . GLN A 1 98 ? -6.061 6.382 10.283 1.00 66.44 98 GLN A C 1
ATOM 756 O O . GLN A 1 98 ? -5.513 6.923 9.323 1.00 66.44 98 GLN A O 1
ATOM 761 N N . GLY A 1 99 ? -5.477 5.415 10.999 1.00 60.34 99 GLY A N 1
ATOM 762 C CA . GLY A 1 99 ? -4.142 4.894 10.699 1.00 60.34 99 GLY A CA 1
ATOM 763 C C . GLY A 1 99 ? -3.973 4.348 9.275 1.00 60.34 99 GLY A C 1
ATOM 764 O O . GLY A 1 99 ? -2.843 4.147 8.862 1.00 60.34 99 GLY A O 1
ATOM 765 N N . ARG A 1 100 ? -5.055 4.134 8.504 1.00 57.84 100 ARG A N 1
ATOM 766 C CA . ARG A 1 100 ? -4.983 3.738 7.082 1.00 57.84 100 ARG A CA 1
ATOM 767 C C . ARG A 1 100 ? -5.095 4.897 6.087 1.00 57.84 100 ARG A C 1
ATOM 769 O O . ARG A 1 100 ? -4.828 4.687 4.911 1.00 57.84 100 ARG A O 1
ATOM 776 N N . ARG A 1 101 ? -5.542 6.084 6.519 1.00 57.22 101 ARG A N 1
ATOM 777 C CA . ARG A 1 101 ? -5.741 7.252 5.637 1.00 57.22 101 ARG A CA 1
ATOM 778 C C . ARG A 1 101 ? -4.595 8.257 5.726 1.00 57.22 101 ARG A C 1
ATOM 780 O O . ARG A 1 101 ? -4.184 8.774 4.696 1.00 57.22 101 ARG A O 1
ATOM 787 N N . ASP A 1 102 ? -4.027 8.471 6.913 1.00 57.28 102 ASP A N 1
ATOM 788 C CA . ASP A 1 102 ? -2.852 9.348 7.069 1.00 57.28 102 ASP A CA 1
ATOM 789 C C . ASP A 1 102 ? -1.550 8.697 6.568 1.00 57.28 102 ASP A C 1
ATOM 791 O O . ASP A 1 102 ? -0.594 9.391 6.214 1.00 57.28 102 ASP A O 1
ATOM 795 N N . THR A 1 103 ? -1.512 7.364 6.470 1.00 61.84 103 THR A N 1
ATOM 796 C CA . THR A 1 103 ? -0.390 6.646 5.851 1.00 61.84 103 THR A CA 1
ATOM 797 C C . THR A 1 103 ? -0.308 6.910 4.359 1.00 61.84 103 THR A C 1
ATOM 799 O O . THR A 1 103 ? 0.789 7.005 3.839 1.00 61.84 103 THR A O 1
ATOM 802 N N . GLU A 1 104 ? -1.427 7.126 3.663 1.00 63.38 104 GLU A N 1
ATOM 803 C CA . GLU A 1 104 ? -1.423 7.263 2.204 1.00 63.38 104 GLU A CA 1
ATOM 804 C C . GLU A 1 104 ? -0.590 8.465 1.729 1.00 63.38 104 GLU A C 1
ATOM 806 O O . GLU A 1 104 ? 0.286 8.319 0.876 1.00 63.38 104 GLU A O 1
ATOM 811 N N . GLY A 1 105 ? -0.788 9.639 2.338 1.00 68.81 105 GLY A N 1
ATOM 812 C CA . GLY A 1 105 ? 0.015 10.827 2.030 1.00 68.81 105 GLY A CA 1
ATOM 813 C C . GLY A 1 105 ? 1.481 10.692 2.461 1.00 68.81 105 GLY A C 1
ATOM 814 O O . GLY A 1 105 ? 2.381 11.180 1.775 1.00 68.81 105 GLY A O 1
ATOM 815 N N . SER A 1 106 ? 1.730 9.993 3.572 1.00 78.44 106 SER A N 1
ATOM 816 C CA . SER A 1 106 ? 3.078 9.701 4.072 1.00 78.44 106 SER A CA 1
ATOM 817 C C . SER A 1 106 ? 3.836 8.746 3.143 1.00 78.44 106 SER A C 1
ATOM 819 O O . SER A 1 106 ? 4.987 8.993 2.793 1.00 78.44 106 SER A O 1
ATOM 821 N N . ASP A 1 107 ? 3.185 7.686 2.675 1.00 82.81 107 ASP A N 1
ATOM 822 C CA . ASP A 1 107 ? 3.774 6.638 1.842 1.00 82.81 107 ASP A CA 1
ATOM 823 C C . ASP A 1 107 ? 4.110 7.169 0.451 1.00 82.81 107 ASP A C 1
ATOM 825 O O . ASP A 1 107 ? 5.206 6.919 -0.045 1.00 82.81 107 ASP A O 1
ATOM 829 N N . ILE A 1 108 ? 3.220 7.977 -0.140 1.00 85.50 108 ILE A N 1
ATOM 830 C CA . ILE A 1 108 ? 3.451 8.645 -1.431 1.00 85.50 108 ILE A CA 1
ATOM 831 C C . ILE A 1 108 ? 4.662 9.585 -1.360 1.00 85.50 108 ILE A C 1
ATOM 833 O O . ILE A 1 108 ? 5.482 9.642 -2.279 1.00 85.50 108 ILE A O 1
ATOM 837 N N . ARG A 1 109 ? 4.796 10.339 -0.265 1.00 86.31 109 ARG A N 1
ATOM 838 C CA . ARG A 1 109 ? 5.960 11.202 -0.061 1.00 86.31 109 ARG A CA 1
ATOM 839 C C . ARG A 1 109 ? 7.241 10.372 0.066 1.00 86.31 109 ARG A C 1
ATOM 841 O O . ARG A 1 109 ? 8.228 10.684 -0.596 1.00 86.31 109 ARG A O 1
ATOM 848 N N . ARG A 1 110 ? 7.204 9.290 0.848 1.00 88.19 110 ARG A N 1
ATOM 849 C CA . ARG A 1 110 ? 8.356 8.407 1.075 1.00 88.19 110 ARG A CA 1
ATOM 850 C C . ARG A 1 110 ? 8.808 7.663 -0.187 1.00 88.19 110 ARG A C 1
ATOM 852 O O . ARG A 1 110 ? 10.010 7.576 -0.418 1.00 88.19 110 ARG A O 1
ATOM 859 N N . VAL A 1 111 ? 7.894 7.182 -1.043 1.00 89.56 111 VAL A N 1
ATOM 860 C CA . VAL A 1 111 ? 8.284 6.568 -2.336 1.00 89.56 111 VAL A CA 1
ATOM 861 C C . VAL A 1 111 ? 9.015 7.569 -3.232 1.00 89.56 111 VAL A C 1
ATOM 863 O O . VAL A 1 111 ? 10.022 7.216 -3.841 1.00 89.56 111 VAL A O 1
ATOM 866 N N . LYS A 1 112 ? 8.568 8.833 -3.279 1.00 87.19 112 LYS A N 1
ATOM 867 C CA . LYS A 1 112 ? 9.226 9.879 -4.078 1.00 87.19 112 LYS A CA 1
ATOM 868 C C . LYS A 1 112 ? 10.601 10.252 -3.520 1.00 87.19 112 LYS A C 1
ATOM 870 O O . LYS A 1 112 ? 11.534 10.430 -4.298 1.00 87.19 112 LYS A O 1
ATOM 875 N N . GLU A 1 113 ? 10.748 10.321 -2.197 1.00 88.94 113 GLU A N 1
ATOM 876 C CA . GLU A 1 113 ? 12.038 10.565 -1.528 1.00 88.94 113 GLU A CA 1
ATOM 877 C C . GLU A 1 113 ? 13.065 9.452 -1.802 1.00 88.94 113 GLU A C 1
ATOM 879 O O . GLU A 1 113 ? 14.258 9.730 -1.898 1.00 88.94 113 GLU A O 1
ATOM 884 N N . LEU A 1 114 ? 12.612 8.212 -2.012 1.00 87.38 114 LEU A N 1
ATOM 885 C CA . LEU A 1 114 ? 13.461 7.082 -2.415 1.00 87.38 114 LEU A CA 1
ATOM 886 C C . LEU A 1 114 ? 13.734 7.009 -3.924 1.00 87.38 114 LEU A C 1
ATOM 888 O O . LEU A 1 114 ? 14.349 6.054 -4.395 1.00 87.38 114 LEU A O 1
ATOM 892 N N . GLY A 1 115 ? 13.305 8.016 -4.686 1.00 81.06 115 GLY A N 1
ATOM 893 C CA . GLY A 1 115 ? 13.597 8.121 -6.111 1.00 81.06 115 GLY A CA 1
ATOM 894 C C . GLY A 1 115 ? 12.613 7.386 -7.018 1.00 81.06 115 GLY A C 1
ATOM 895 O O . GLY A 1 115 ? 12.942 7.157 -8.182 1.00 81.06 115 GLY A O 1
ATOM 896 N N . ALA A 1 116 ? 11.412 7.040 -6.535 1.00 88.00 116 ALA A N 1
ATOM 897 C CA . ALA A 1 116 ? 10.367 6.512 -7.404 1.00 88.00 116 ALA A CA 1
ATOM 898 C C . ALA A 1 116 ? 10.012 7.529 -8.499 1.00 88.00 116 ALA A C 1
ATOM 900 O O . ALA A 1 116 ? 9.602 8.660 -8.218 1.00 88.00 116 ALA A O 1
ATOM 901 N N . LYS A 1 117 ? 10.176 7.117 -9.758 1.00 88.81 117 LYS A N 1
ATOM 902 C CA . LYS A 1 117 ? 9.886 7.941 -10.934 1.00 88.81 117 LYS A CA 1
ATOM 903 C C . LYS A 1 117 ? 8.449 7.728 -11.386 1.00 88.81 117 LYS A C 1
ATOM 905 O O . LYS A 1 117 ? 7.935 6.614 -11.341 1.00 88.81 117 LYS A O 1
ATOM 910 N N . GLU A 1 118 ? 7.815 8.798 -11.848 1.00 91.19 118 GLU A N 1
ATOM 911 C CA . GLU A 1 118 ? 6.524 8.707 -12.531 1.00 91.19 118 GLU A CA 1
ATOM 912 C C . GLU A 1 118 ? 6.713 8.049 -13.905 1.00 91.19 118 GLU A C 1
ATOM 914 O O . GLU A 1 118 ? 7.713 8.304 -14.579 1.00 91.19 118 GLU A O 1
ATOM 919 N N . PHE A 1 119 ? 5.759 7.211 -14.316 1.00 91.69 119 PHE A N 1
ATOM 920 C CA . PHE A 1 119 ? 5.786 6.522 -15.605 1.00 91.69 119 PHE A CA 1
ATOM 921 C C . PHE A 1 119 ? 4.648 6.999 -16.498 1.00 91.69 119 PHE A C 1
ATOM 923 O O . PHE A 1 119 ? 3.466 6.933 -16.146 1.00 91.69 119 PHE A O 1
ATOM 930 N N . TYR A 1 120 ? 5.033 7.474 -17.677 1.00 90.81 120 TYR A N 1
ATOM 931 C CA . TYR A 1 120 ? 4.156 8.094 -18.665 1.00 90.81 120 TYR A CA 1
ATOM 932 C C . TYR A 1 120 ? 3.826 7.137 -19.814 1.00 90.81 120 TYR A C 1
ATOM 934 O O . TYR A 1 120 ? 3.518 7.574 -20.918 1.00 90.81 120 TYR A O 1
ATOM 942 N N . GLY A 1 121 ? 3.914 5.826 -19.575 1.00 85.94 121 GLY A N 1
ATOM 943 C CA . GLY A 1 121 ? 3.804 4.826 -20.633 1.00 85.94 121 GLY A CA 1
ATOM 944 C C . GLY A 1 121 ? 5.015 4.824 -21.572 1.00 85.94 121 GLY A C 1
ATOM 945 O O . GLY A 1 121 ? 5.718 5.818 -21.718 1.00 85.94 121 GLY A O 1
ATOM 946 N N . SER A 1 122 ? 5.249 3.686 -22.217 1.00 85.19 122 SER A N 1
ATOM 947 C CA . SER A 1 122 ? 6.266 3.533 -23.258 1.00 85.19 122 SER A CA 1
ATOM 948 C C . SER A 1 122 ? 5.778 2.537 -24.306 1.00 85.19 122 SER A C 1
ATOM 950 O O . SER A 1 122 ? 4.964 1.659 -24.004 1.00 85.19 122 SER A O 1
ATOM 952 N N . SER A 1 123 ? 6.245 2.692 -25.545 1.00 87.56 123 SER A N 1
ATOM 953 C CA . SER A 1 123 ? 6.087 1.691 -26.604 1.00 87.56 123 SER A CA 1
ATOM 954 C C . SER A 1 123 ? 7.136 0.579 -26.510 1.00 87.56 123 SER A C 1
ATOM 956 O O . SER A 1 123 ? 6.945 -0.477 -27.115 1.00 87.56 123 SER A O 1
ATOM 958 N N . ASP A 1 124 ? 8.211 0.793 -25.746 1.00 89.25 124 ASP A N 1
ATOM 959 C CA . ASP A 1 124 ? 9.225 -0.214 -25.464 1.00 89.25 124 ASP A CA 1
ATOM 960 C C . ASP A 1 124 ? 8.836 -1.027 -24.213 1.00 89.25 124 ASP A C 1
ATOM 962 O O . ASP A 1 124 ? 8.772 -0.476 -23.106 1.00 89.25 124 ASP A O 1
ATOM 966 N N . PRO A 1 125 ? 8.590 -2.344 -24.342 1.00 88.88 125 PRO A N 1
ATOM 967 C CA . PRO A 1 125 ? 8.307 -3.189 -23.187 1.00 88.88 125 PRO A CA 1
ATOM 968 C C . PRO A 1 125 ? 9.468 -3.244 -22.181 1.00 88.88 125 PRO A C 1
ATOM 970 O O . PRO A 1 125 ? 9.205 -3.412 -20.991 1.00 88.88 125 PRO A O 1
ATOM 973 N N . MET A 1 126 ? 10.723 -3.069 -22.616 1.00 93.31 126 MET A N 1
ATOM 974 C CA . MET A 1 126 ? 11.893 -3.126 -21.726 1.00 93.31 126 MET A CA 1
ATOM 975 C C . MET A 1 126 ? 11.946 -1.929 -20.776 1.00 93.31 126 MET A C 1
ATOM 977 O O . MET A 1 126 ? 12.346 -2.068 -19.622 1.00 93.31 126 MET A O 1
ATOM 981 N N . GLU A 1 127 ? 11.519 -0.751 -21.232 1.00 91.69 127 GLU A N 1
ATOM 982 C CA . GLU A 1 127 ? 11.446 0.448 -20.395 1.00 91.69 127 GLU A CA 1
ATOM 983 C C . GLU A 1 127 ? 10.364 0.304 -19.316 1.00 91.69 127 GLU A C 1
ATOM 985 O O . GLU A 1 127 ? 10.592 0.633 -18.150 1.00 91.69 127 GLU A O 1
ATOM 990 N N . ALA A 1 128 ? 9.203 -0.247 -19.686 1.00 90.88 128 ALA A N 1
ATOM 991 C CA . ALA A 1 128 ? 8.127 -0.537 -18.742 1.00 90.88 128 ALA A CA 1
ATOM 992 C C . ALA A 1 128 ? 8.548 -1.588 -17.698 1.00 90.88 128 ALA A C 1
ATOM 994 O O . ALA A 1 128 ? 8.256 -1.435 -16.511 1.00 90.88 128 ALA A O 1
ATOM 995 N N . GLU A 1 129 ? 9.258 -2.635 -18.126 1.00 92.25 129 GLU A N 1
ATOM 996 C CA . GLU A 1 129 ? 9.796 -3.665 -17.235 1.00 92.25 129 GLU A CA 1
ATOM 997 C C . GLU A 1 129 ? 10.856 -3.095 -16.284 1.00 92.25 129 GLU A C 1
ATOM 999 O O . GLU A 1 129 ? 10.778 -3.311 -15.074 1.00 92.25 129 GLU A O 1
ATOM 1004 N N . ALA A 1 130 ? 11.802 -2.304 -16.796 1.00 93.56 130 ALA A N 1
ATOM 1005 C CA . ALA A 1 130 ? 12.814 -1.644 -15.976 1.00 93.56 130 ALA A CA 1
ATOM 1006 C C . ALA A 1 130 ? 12.180 -0.731 -14.914 1.00 93.56 130 ALA A C 1
ATOM 1008 O O . ALA A 1 130 ? 12.603 -0.740 -13.757 1.00 93.56 130 ALA A O 1
ATOM 1009 N N . TRP A 1 131 ? 11.126 0.007 -15.277 1.00 93.94 131 TRP A N 1
ATOM 1010 C CA . TRP A 1 131 ? 10.385 0.832 -14.326 1.00 93.94 131 TRP A CA 1
ATOM 1011 C C . TRP A 1 131 ? 9.708 0.002 -13.225 1.00 93.94 131 TRP A C 1
ATOM 1013 O O . TRP A 1 131 ? 9.773 0.375 -12.053 1.00 93.94 131 TRP A O 1
ATOM 1023 N N . LEU A 1 132 ? 9.098 -1.138 -13.569 1.00 93.44 132 LEU A N 1
ATOM 1024 C CA . LEU A 1 132 ? 8.497 -2.038 -12.579 1.00 93.44 132 LEU A CA 1
ATOM 1025 C C . LEU A 1 132 ? 9.543 -2.608 -11.612 1.00 93.44 132 LEU A C 1
ATOM 1027 O O . LEU A 1 132 ? 9.303 -2.611 -10.406 1.00 93.44 132 LEU A O 1
ATOM 1031 N N . ILE A 1 133 ? 10.715 -3.010 -12.110 1.00 94.00 133 ILE A N 1
ATOM 1032 C CA . ILE A 1 133 ? 11.831 -3.490 -11.275 1.00 94.00 133 ILE A CA 1
ATOM 1033 C C . ILE A 1 133 ? 12.295 -2.399 -10.300 1.00 94.00 133 ILE A C 1
ATOM 1035 O O . ILE A 1 133 ? 12.548 -2.669 -9.123 1.00 94.00 133 ILE A O 1
ATOM 1039 N N . ASP A 1 134 ? 12.387 -1.150 -10.758 1.00 92.56 134 ASP A N 1
ATOM 1040 C CA . ASP A 1 134 ? 12.736 -0.027 -9.887 1.00 92.56 134 ASP A CA 1
ATOM 1041 C C . ASP A 1 134 ? 11.657 0.221 -8.816 1.00 92.56 134 ASP A C 1
ATOM 1043 O O . ASP A 1 134 ? 11.991 0.506 -7.663 1.00 92.56 134 ASP A O 1
ATOM 1047 N N . MET A 1 135 ? 10.371 0.052 -9.144 1.00 93.06 135 MET A N 1
ATOM 1048 C CA . MET A 1 135 ? 9.285 0.137 -8.158 1.00 93.06 135 MET A CA 1
ATOM 1049 C C . MET A 1 135 ? 9.349 -0.983 -7.117 1.00 93.06 135 MET A C 1
ATOM 1051 O O . MET A 1 135 ? 9.161 -0.718 -5.929 1.00 93.06 135 MET A O 1
ATOM 1055 N N . GLU A 1 136 ? 9.660 -2.214 -7.525 1.00 93.12 136 GLU A N 1
ATOM 1056 C CA . GLU A 1 136 ? 9.841 -3.336 -6.597 1.00 93.12 136 GLU A CA 1
ATOM 1057 C C . GLU A 1 136 ? 10.952 -3.050 -5.581 1.00 93.12 136 GLU A C 1
ATOM 1059 O O . GLU A 1 136 ? 10.737 -3.206 -4.378 1.00 93.12 136 GLU A O 1
ATOM 1064 N N . ARG A 1 137 ? 12.090 -2.511 -6.033 1.00 93.44 137 ARG A N 1
ATOM 1065 C CA . ARG A 1 137 ? 13.198 -2.100 -5.152 1.00 93.44 137 ARG A CA 1
ATOM 1066 C C . ARG A 1 137 ? 12.784 -1.024 -4.152 1.00 93.44 137 ARG A C 1
ATOM 1068 O O . ARG A 1 137 ? 13.138 -1.100 -2.976 1.00 93.44 137 ARG A O 1
ATOM 1075 N N . VAL A 1 138 ? 12.014 -0.025 -4.590 1.00 92.69 138 VAL A N 1
ATOM 1076 C CA . VAL A 1 138 ? 11.485 1.011 -3.688 1.00 92.69 138 VAL A CA 1
ATOM 1077 C C . VAL A 1 138 ? 10.561 0.392 -2.634 1.00 92.69 138 VAL A C 1
ATOM 1079 O O . VAL A 1 138 ? 10.651 0.742 -1.456 1.00 92.69 138 VAL A O 1
ATOM 1082 N N . PHE A 1 139 ? 9.702 -0.556 -3.018 1.00 92.62 139 PHE A N 1
ATOM 1083 C CA . PHE A 1 139 ? 8.811 -1.237 -2.078 1.00 92.62 139 PHE A CA 1
ATOM 1084 C C . PHE A 1 139 ? 9.544 -2.127 -1.077 1.00 92.62 139 PHE A C 1
ATOM 1086 O O . PHE A 1 139 ? 9.122 -2.181 0.080 1.00 92.62 139 PHE A O 1
ATOM 1093 N N . GLU A 1 140 ? 10.636 -2.777 -1.479 1.00 91.44 140 GLU A N 1
ATOM 1094 C CA . GLU A 1 140 ? 11.504 -3.526 -0.565 1.00 91.44 140 GLU A CA 1
ATOM 1095 C C . GLU A 1 140 ? 12.109 -2.611 0.503 1.00 91.44 140 GLU A C 1
ATOM 1097 O O . GLU A 1 140 ? 12.004 -2.901 1.696 1.00 91.44 140 GLU A O 1
ATOM 1102 N N . VAL A 1 141 ? 12.669 -1.467 0.094 1.00 91.25 141 VAL A N 1
ATOM 1103 C CA . VAL A 1 141 ? 13.269 -0.492 1.021 1.00 91.25 141 VAL A CA 1
ATOM 1104 C C . VAL A 1 141 ? 12.222 0.102 1.967 1.00 91.25 141 VAL A C 1
ATOM 1106 O O . VAL A 1 141 ? 12.497 0.293 3.151 1.00 91.25 141 VAL A O 1
ATOM 1109 N N . LEU A 1 142 ? 11.005 0.357 1.480 1.00 88.50 142 LEU A N 1
ATOM 1110 C CA . LEU A 1 142 ? 9.907 0.871 2.306 1.00 88.50 142 LEU A CA 1
ATOM 1111 C C . LEU A 1 142 ? 9.242 -0.168 3.202 1.00 88.50 142 LEU A C 1
ATOM 1113 O O . LEU A 1 142 ? 8.424 0.221 4.037 1.00 88.50 142 LEU A O 1
ATOM 1117 N N . GLN A 1 143 ? 9.542 -1.457 3.012 1.00 89.00 143 GLN A N 1
ATOM 1118 C CA . GLN A 1 143 ? 8.771 -2.563 3.585 1.00 89.00 143 GLN A CA 1
ATOM 1119 C C . GLN A 1 143 ? 7.268 -2.400 3.303 1.00 89.00 143 GLN A C 1
ATOM 1121 O O . GLN A 1 143 ? 6.423 -2.521 4.192 1.00 89.00 143 GLN A O 1
ATOM 1126 N N . CYS A 1 144 ? 6.934 -2.067 2.053 1.00 85.88 144 CYS A N 1
ATOM 1127 C CA . CYS A 1 144 ? 5.564 -1.784 1.647 1.00 85.88 144 CYS A CA 1
ATOM 1128 C C . CYS A 1 144 ? 4.697 -3.059 1.718 1.00 85.88 144 CYS A C 1
ATOM 1130 O O . CYS A 1 144 ? 5.034 -4.060 1.071 1.00 85.88 144 CYS A O 1
ATOM 1132 N N . PRO A 1 145 ? 3.569 -3.045 2.455 1.00 87.38 145 PRO A N 1
ATOM 1133 C CA . PRO A 1 145 ? 2.635 -4.164 2.483 1.00 87.38 145 PRO A CA 1
ATOM 1134 C C . PRO A 1 145 ? 2.062 -4.460 1.095 1.00 87.38 145 PRO A C 1
ATOM 1136 O O . PRO A 1 145 ? 1.734 -3.549 0.337 1.00 87.38 145 PRO A O 1
ATOM 1139 N N . GLU A 1 146 ? 1.849 -5.739 0.783 1.00 86.31 146 GLU A N 1
ATOM 1140 C CA . GLU A 1 146 ? 1.345 -6.177 -0.530 1.00 86.31 146 GLU A CA 1
ATOM 1141 C C . GLU A 1 146 ? 0.033 -5.482 -0.937 1.00 86.31 146 GLU A C 1
ATOM 1143 O O . GLU A 1 146 ? -0.148 -5.105 -2.092 1.00 86.31 146 GLU A O 1
ATOM 1148 N N . GLY A 1 147 ? -0.859 -5.239 0.030 1.00 85.44 147 GLY A N 1
ATOM 1149 C CA . GLY A 1 147 ? -2.140 -4.565 -0.204 1.00 85.44 147 GLY A CA 1
ATOM 1150 C C . GLY A 1 147 ? -2.034 -3.088 -0.605 1.00 85.44 147 GLY A C 1
ATOM 1151 O O . GLY A 1 147 ? -3.021 -2.528 -1.079 1.00 85.44 147 GLY A O 1
ATOM 1152 N N . ASP A 1 148 ? -0.865 -2.464 -0.439 1.00 87.00 148 ASP A N 1
ATOM 1153 C CA . ASP A 1 148 ? -0.648 -1.039 -0.703 1.00 87.00 148 ASP A CA 1
ATOM 1154 C C . ASP A 1 148 ? 0.215 -0.777 -1.950 1.00 87.00 148 ASP A C 1
ATOM 1156 O O . ASP A 1 148 ? 0.114 0.302 -2.540 1.00 87.00 148 ASP A O 1
ATOM 1160 N N . LYS A 1 149 ? 0.986 -1.769 -2.421 1.00 90.75 149 LYS A N 1
ATOM 1161 C CA . LYS A 1 149 ? 1.861 -1.649 -3.604 1.00 90.75 149 LYS A CA 1
ATOM 1162 C C . LYS A 1 149 ? 1.107 -1.167 -4.839 1.00 90.75 149 LYS A C 1
ATOM 1164 O O . LYS A 1 149 ? 1.500 -0.185 -5.460 1.00 90.75 149 LYS A O 1
ATOM 1169 N N . VAL A 1 150 ? -0.023 -1.802 -5.163 1.00 91.12 150 VAL A N 1
ATOM 1170 C CA . VAL A 1 150 ? -0.830 -1.443 -6.344 1.00 91.12 150 VAL A CA 1
ATOM 1171 C C . VAL A 1 150 ? -1.321 0.002 -6.265 1.00 91.12 150 VAL A C 1
ATOM 1173 O O . VAL A 1 150 ? -1.266 0.720 -7.259 1.00 91.12 150 VAL A O 1
ATOM 1176 N N . ARG A 1 151 ? -1.752 0.462 -5.082 1.00 88.94 151 ARG A N 1
ATOM 1177 C CA . ARG A 1 151 ? -2.219 1.843 -4.885 1.00 88.94 151 ARG A CA 1
ATOM 1178 C C . ARG A 1 151 ? -1.102 2.851 -5.173 1.00 88.94 151 ARG A C 1
ATOM 1180 O O . ARG A 1 151 ? -1.343 3.848 -5.848 1.00 88.94 151 ARG A O 1
ATOM 1187 N N . LEU A 1 152 ? 0.116 2.567 -4.709 1.00 89.81 152 LEU A N 1
ATOM 1188 C CA . LEU A 1 152 ? 1.289 3.415 -4.938 1.00 89.81 152 LEU A CA 1
ATOM 1189 C C . LEU A 1 152 ? 1.747 3.397 -6.404 1.00 89.81 152 LEU A C 1
ATOM 1191 O O . LEU A 1 152 ? 2.034 4.456 -6.958 1.00 89.81 152 LEU A O 1
ATOM 1195 N N . VAL A 1 153 ? 1.751 2.229 -7.057 1.00 92.12 153 VAL A N 1
ATOM 1196 C CA . VAL A 1 153 ? 2.054 2.105 -8.496 1.00 92.12 153 VAL A CA 1
ATOM 1197 C C . VAL A 1 153 ? 1.063 2.925 -9.319 1.00 92.12 153 VAL A C 1
ATOM 1199 O O . VAL A 1 153 ? 1.479 3.737 -10.138 1.00 92.12 153 VAL A O 1
ATOM 1202 N N . VAL A 1 154 ? -0.243 2.777 -9.071 1.00 90.44 154 VAL A N 1
ATOM 1203 C CA . VAL A 1 154 ? -1.290 3.522 -9.793 1.00 90.44 154 VAL A CA 1
ATOM 1204 C C . VAL A 1 154 ? -1.117 5.032 -9.640 1.00 90.44 154 VAL A C 1
ATOM 1206 O O . VAL A 1 154 ? -1.317 5.762 -10.604 1.00 90.44 154 VAL A O 1
ATOM 1209 N N . PHE A 1 155 ? -0.692 5.513 -8.469 1.00 88.38 155 PHE A N 1
ATOM 1210 C CA . PHE A 1 155 ? -0.415 6.935 -8.265 1.00 88.38 155 PHE A CA 1
ATOM 1211 C C . PHE A 1 155 ? 0.731 7.466 -9.152 1.00 88.38 155 PHE A C 1
ATOM 1213 O O . PHE A 1 155 ? 0.706 8.624 -9.582 1.00 88.38 155 PHE A O 1
ATOM 1220 N N . LEU A 1 156 ? 1.739 6.632 -9.419 1.00 89.75 156 LEU A N 1
ATOM 1221 C CA . LEU A 1 156 ? 2.915 6.979 -10.222 1.00 89.75 156 LEU A CA 1
ATOM 1222 C C . LEU A 1 156 ? 2.705 6.758 -11.728 1.00 89.75 156 LEU A C 1
ATOM 1224 O O . LEU A 1 156 ? 3.474 7.289 -12.529 1.00 89.75 156 LEU A O 1
ATOM 1228 N N . LEU A 1 157 ? 1.655 6.033 -12.119 1.00 91.06 157 LEU A N 1
ATOM 1229 C CA . LEU A 1 157 ? 1.218 5.909 -13.506 1.00 91.06 157 LEU A CA 1
ATOM 1230 C C . LEU A 1 157 ? 0.471 7.179 -13.936 1.00 91.06 157 LEU A C 1
ATOM 1232 O O . LEU A 1 157 ? -0.623 7.470 -13.456 1.00 91.06 157 LEU A O 1
ATOM 1236 N N . LYS A 1 158 ? 1.049 7.938 -14.871 1.00 85.94 158 LYS A N 1
ATOM 1237 C CA . LYS A 1 158 ? 0.448 9.172 -15.414 1.00 85.94 158 LYS A CA 1
ATOM 1238 C C . LYS A 1 158 ? -0.206 8.987 -16.789 1.00 85.94 158 LYS A C 1
ATOM 1240 O O . LYS A 1 158 ? -0.964 9.856 -17.212 1.00 85.94 158 LYS A O 1
ATOM 1245 N N . GLY A 1 159 ? -0.001 7.831 -17.428 1.00 70.56 159 GLY A N 1
ATOM 1246 C CA . GLY A 1 159 ? -0.585 7.473 -18.729 1.00 70.56 159 GLY A CA 1
ATOM 1247 C C . GLY A 1 159 ? 0.293 7.867 -19.920 1.00 70.56 159 GLY A C 1
ATOM 1248 O O . GLY A 1 159 ? 1.256 8.603 -19.741 1.00 70.56 159 GLY A O 1
ATOM 1249 N N . ILE A 1 160 ? -0.042 7.348 -21.112 1.00 61.78 160 ILE A N 1
ATOM 1250 C CA . ILE A 1 160 ? 0.758 7.453 -22.348 1.00 61.78 160 ILE A CA 1
ATOM 1251 C C . ILE A 1 160 ? 0.895 8.915 -22.775 1.00 61.78 160 ILE A C 1
ATOM 1253 O O . ILE A 1 160 ? -0.096 9.554 -23.138 1.00 61.78 160 ILE A O 1
ATOM 1257 N N . LYS A 1 161 ? 2.125 9.432 -22.791 1.00 59.19 161 LYS A N 1
ATOM 1258 C CA . LYS A 1 161 ? 2.432 10.682 -23.484 1.00 59.19 161 LYS A CA 1
ATOM 1259 C C . LYS A 1 161 ? 2.335 10.417 -24.990 1.00 59.19 161 LYS A C 1
ATOM 1261 O O . LYS A 1 161 ? 3.232 9.835 -25.590 1.00 59.19 161 LYS A O 1
ATOM 1266 N N . LEU A 1 162 ? 1.199 10.773 -25.589 1.00 51.38 162 LEU A N 1
ATOM 1267 C CA . LEU A 1 162 ? 1.049 10.824 -27.042 1.00 51.38 162 LEU A CA 1
ATOM 1268 C C . LEU A 1 162 ? 1.879 12.012 -27.539 1.00 51.38 162 LEU A C 1
ATOM 1270 O O . LEU A 1 162 ? 1.360 13.115 -27.694 1.00 51.38 162 LEU A O 1
ATOM 1274 N N . ASP A 1 163 ? 3.184 11.813 -27.703 1.00 58.06 163 ASP A N 1
ATOM 1275 C CA . ASP A 1 163 ? 3.998 12.735 -28.484 1.00 58.06 163 ASP A CA 1
ATOM 1276 C C . ASP A 1 163 ? 3.576 12.545 -29.960 1.00 58.06 163 ASP A C 1
ATOM 1278 O O . ASP A 1 163 ? 3.971 11.576 -30.612 1.00 58.06 163 ASP A O 1
ATOM 1282 N N . CYS A 1 164 ? 2.662 13.412 -30.422 1.00 43.78 164 CYS A N 1
ATOM 1283 C CA . CYS A 1 164 ? 2.272 13.576 -31.829 1.00 43.78 164 CYS A CA 1
ATOM 1284 C C . CYS A 1 164 ? 3.359 14.296 -32.633 1.00 43.78 164 CYS A C 1
ATOM 1286 O O . CYS A 1 164 ? 3.962 15.248 -32.085 1.00 43.78 164 CYS A O 1
#

pLDDT: mean 73.8, std 18.62, range [38.16, 95.44]

Radius of gyration: 33.35 Å; Cα contacts (8 Å, |Δi|>4): 43; chains: 1; bounding box: 61×52×92 Å

Solvent-accessible surface area (backbone atoms only — not comparable to full-atom values): 10755 Å² total; per-residue (Å²): 136,85,84,88,78,86,64,74,76,65,56,73,78,66,78,67,78,89,69,81,64,89,75,75,75,60,64,71,65,59,64,62,75,78,61,63,85,74,75,77,78,78,78,77,77,79,77,77,79,80,77,79,77,78,79,79,79,80,79,80,76,79,94,69,98,77,89,69,71,65,60,57,53,51,51,48,51,50,50,52,52,50,49,51,50,50,52,53,49,52,49,52,54,47,51,68,56,43,65,67,58,64,42,51,67,52,50,58,50,51,45,47,75,71,64,59,70,72,42,40,65,68,94,48,69,65,60,53,49,52,52,50,53,54,49,52,54,49,35,60,78,66,65,57,54,79,92,48,48,63,60,55,52,56,70,33,50,74,48,68,72,82,83,124

Secondary structure (DSSP, 8-state):
-------HHHHTTTT------GGGSSHHHHHHHS-SPPPPPPPPPPPPPPPPPPPPPPPPPP--S--SSHHHHHHHHHHHHHHHHHHHHHHHHHHHHHTTTHHHHHHHHHHHHTTPPPB---S-HHHHHHHHHHHHHHHHHHT--HHHHHHHHHHHB-------

Mean predicted aligned error: 20.71 Å

Sequence (164 aa):
MLQICGNEALNKRLGMKNHASPWCQDERSWRVQRYGPNPPPPSPPPSPPPPPSPPPPPSPPPAGEQAGENMLDLQQVIKQFTNQFTNQFAQTMARAMQGRRDTEGSDIRRVKELGAKEFYGSSDPMEAEAWLIDMERVFEVLQCPEGDKVRLVVFLLKGIKLDC

Foldseek 3Di:
DDDPDDDPVVVVVPPDDDDPDPPPPCPVVVVVVVDDPDPPPPDDDDDDDDDDDDDDPDDDDPDDDDPDDVVVVVVVVVVVVVVVVVVVVVVVVVVVVVVVVVVVVVVLVQLVVVPLAADADDPDVVVVVVSVVVLVVSCVVVVPDPVCSVVSNVVSYPYHDPPD